Protein AF-A0A815MWA5-F1 (afdb_monomer_lite)

Radius of gyration: 24.2 Å; chains: 1; bounding box: 51×49×52 Å

Foldseek 3Di:
DVVVVLVVVCVVCCVPCVVVSVVCCVPPVPPNVCPDPVNDPPDDPDCCVVVVLVVCCVVPPPPVDDDDPVSNVVSVVVSVVVVVVVVVPDPPDDDPDDDCDPVNVVVVVVCVVVVWDWDWDDDPPDIDTDTDD

pLDDT: mean 79.91, std 10.98, range [53.88, 97.12]

Organism: NCBI:txid1234261

Sequence (133 aa):
MFTKASNLFIKKWNKKEPKFIEYFQNQWLNSHDGWYEGIKHLTPITNNGLESNNRVIKDENTFRERLLLSRFKILTLEIVEKWSKSCERGLKQFHDKQTVTLDIWTNSYQWVKLNKSIVSTKLENEIEFYIPA

Structure (mmCIF, N/CA/C/O backbone):
data_AF-A0A815MWA5-F1
#
_entry.id   AF-A0A815MWA5-F1
#
loop_
_atom_site.group_PDB
_atom_site.id
_atom_site.type_symbol
_atom_site.label_atom_id
_atom_site.label_alt_id
_atom_site.label_comp_id
_atom_site.label_asym_id
_atom_site.label_entity_id
_atom_site.label_seq_id
_atom_site.pdbx_PDB_ins_code
_atom_site.Cartn_x
_atom_site.Cartn_y
_atom_site.Cartn_z
_atom_site.occupancy
_atom_site.B_iso_or_equiv
_atom_site.auth_seq_id
_atom_site.auth_comp_id
_atom_site.auth_asym_id
_atom_site.auth_atom_id
_atom_site.pdbx_PDB_model_num
ATOM 1 N N . MET A 1 1 ? -11.337 -9.293 -13.305 1.00 69.19 1 MET A N 1
ATOM 2 C CA . MET A 1 1 ? -10.459 -9.899 -12.273 1.00 69.19 1 MET A CA 1
ATOM 3 C C . MET A 1 1 ? -10.924 -9.550 -10.857 1.00 69.19 1 MET A C 1
ATOM 5 O O . MET A 1 1 ? -11.167 -10.470 -10.085 1.00 69.19 1 MET A O 1
ATOM 9 N N . PHE A 1 2 ? -11.157 -8.266 -10.554 1.00 81.62 2 PHE A N 1
ATOM 10 C CA . PHE A 1 2 ? -11.618 -7.776 -9.244 1.00 81.62 2 PHE A CA 1
ATOM 11 C C . PHE A 1 2 ? -12.892 -8.457 -8.712 1.00 81.62 2 PHE A C 1
ATOM 13 O O . PHE A 1 2 ? -12.836 -9.112 -7.679 1.00 81.62 2 PHE A O 1
ATOM 20 N N . THR A 1 3 ? -14.004 -8.438 -9.456 1.00 85.25 3 THR A N 1
ATOM 21 C CA . THR A 1 3 ? -15.288 -9.032 -9.019 1.00 85.25 3 THR A CA 1
ATOM 22 C C . THR A 1 3 ? -15.164 -10.505 -8.616 1.00 85.25 3 THR A C 1
ATOM 24 O O . THR A 1 3 ? -15.737 -10.947 -7.622 1.00 85.25 3 THR A O 1
ATOM 27 N N . LYS A 1 4 ? -14.369 -11.280 -9.366 1.00 89.44 4 LYS A N 1
ATOM 28 C CA . LYS A 1 4 ? -14.149 -12.705 -9.090 1.00 89.44 4 LYS A CA 1
ATOM 29 C C . LYS A 1 4 ? -13.344 -12.901 -7.802 1.00 89.44 4 LYS A C 1
ATOM 31 O O . LYS A 1 4 ? -13.698 -13.759 -6.998 1.00 89.44 4 LYS A O 1
ATOM 36 N N . ALA A 1 5 ? -12.307 -12.090 -7.587 1.00 88.38 5 ALA A N 1
ATOM 37 C CA . ALA A 1 5 ? -11.519 -12.104 -6.358 1.00 88.38 5 ALA A CA 1
ATOM 38 C C . ALA A 1 5 ? -12.359 -11.691 -5.138 1.00 88.38 5 ALA A C 1
ATOM 40 O O . ALA A 1 5 ? -12.335 -12.389 -4.125 1.00 88.38 5 ALA A O 1
ATOM 41 N N . SER A 1 6 ? -13.172 -10.637 -5.258 1.00 90.56 6 SER A N 1
ATOM 42 C CA . SER A 1 6 ? -14.071 -10.171 -4.194 1.00 90.56 6 SER A CA 1
ATOM 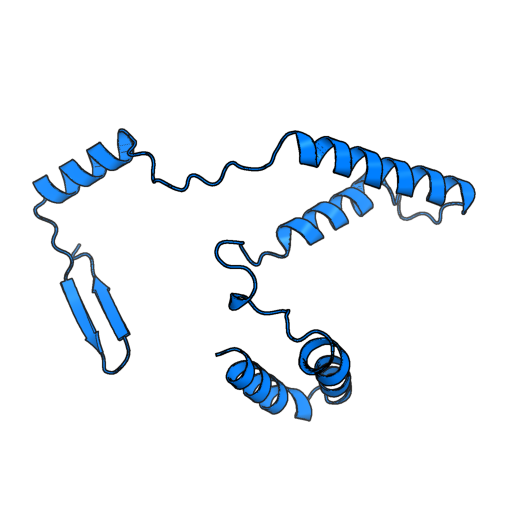43 C C . SER A 1 6 ? -15.069 -11.254 -3.779 1.00 90.56 6 SER A C 1
ATOM 45 O O . SER A 1 6 ? -15.211 -11.543 -2.591 1.00 90.56 6 SER A O 1
ATOM 47 N N . ASN A 1 7 ? -15.682 -11.948 -4.744 1.00 93.25 7 ASN A N 1
ATOM 48 C CA . ASN A 1 7 ? -16.605 -13.053 -4.465 1.00 93.25 7 ASN A CA 1
ATOM 49 C C . ASN A 1 7 ? -15.922 -14.222 -3.738 1.00 93.25 7 ASN A C 1
ATOM 51 O O . ASN A 1 7 ? -16.493 -14.806 -2.814 1.00 93.25 7 ASN A O 1
ATOM 55 N N . LEU A 1 8 ? -14.688 -14.561 -4.126 1.00 95.00 8 LEU A N 1
ATOM 56 C CA . LEU A 1 8 ? -13.906 -15.598 -3.448 1.00 95.00 8 LEU A CA 1
ATOM 57 C C . LEU A 1 8 ? -13.516 -15.179 -2.024 1.00 95.00 8 LEU A C 1
ATOM 59 O O . LEU A 1 8 ? -13.586 -16.004 -1.110 1.00 95.00 8 LEU A O 1
ATOM 63 N N . PHE A 1 9 ? -13.154 -13.910 -1.819 1.00 93.81 9 PHE A N 1
ATOM 64 C CA . PHE A 1 9 ? -12.832 -13.357 -0.505 1.00 93.81 9 PHE A CA 1
ATOM 65 C C . PHE A 1 9 ? -14.038 -13.421 0.440 1.00 93.81 9 PHE A C 1
ATOM 67 O O . PHE A 1 9 ? -13.924 -13.977 1.534 1.00 93.81 9 PHE A O 1
ATOM 74 N N . ILE A 1 10 ? -15.205 -12.955 -0.017 1.00 95.44 10 ILE A N 1
ATOM 75 C CA . ILE A 1 10 ? -16.473 -13.048 0.720 1.00 95.44 10 ILE A CA 1
ATOM 76 C C . ILE A 1 10 ? -16.746 -14.507 1.088 1.00 95.44 10 ILE A C 1
ATOM 78 O O . ILE A 1 10 ? -16.911 -14.830 2.262 1.00 95.44 10 ILE A O 1
ATOM 82 N N . LYS A 1 11 ? -16.710 -15.423 0.112 1.00 96.31 11 LYS A N 1
ATOM 83 C CA . LYS A 1 11 ? -16.979 -16.849 0.352 1.00 96.31 11 LYS A CA 1
ATOM 84 C C . LYS A 1 11 ? -16.045 -17.456 1.404 1.00 96.31 11 LYS A C 1
ATOM 86 O O . LYS A 1 11 ? -16.491 -18.261 2.221 1.00 96.31 11 LYS A O 1
ATOM 91 N N . LYS A 1 12 ? -14.760 -17.089 1.384 1.00 96.50 12 LYS A N 1
ATOM 92 C CA . LYS A 1 12 ? -13.746 -17.602 2.316 1.00 96.50 12 LYS A CA 1
ATOM 93 C C . LYS A 1 12 ? -13.973 -17.109 3.746 1.00 96.50 12 LYS A C 1
ATOM 95 O O . LYS A 1 12 ? -13.856 -17.898 4.682 1.00 96.50 12 LYS A O 1
ATOM 100 N N . TRP A 1 13 ? -14.272 -15.824 3.914 1.00 96.75 13 TRP A N 1
ATOM 101 C CA . TRP A 1 13 ? -14.247 -15.166 5.222 1.00 96.75 13 TRP A CA 1
ATOM 102 C C . TRP A 1 13 ? -15.616 -15.000 5.873 1.00 96.75 13 TRP A C 1
ATOM 104 O O . TRP A 1 13 ? -15.672 -14.878 7.092 1.00 96.75 13 TRP A O 1
ATOM 114 N N . ASN A 1 14 ? -16.716 -15.105 5.121 1.00 96.19 14 ASN A N 1
ATOM 115 C CA . ASN A 1 14 ? -18.066 -14.900 5.657 1.00 96.19 14 ASN A CA 1
ATOM 116 C C . ASN A 1 14 ? -18.413 -15.851 6.813 1.00 96.19 14 ASN A C 1
ATOM 118 O O . ASN A 1 14 ? -19.123 -15.480 7.737 1.00 96.19 14 ASN A O 1
ATOM 122 N N . LYS A 1 15 ? -17.876 -17.079 6.801 1.00 94.75 15 LYS A N 1
ATOM 123 C CA . LYS A 1 15 ? -18.088 -18.040 7.897 1.00 94.75 15 LYS A CA 1
ATOM 124 C C . LYS A 1 15 ? -17.347 -17.674 9.185 1.00 94.75 15 LYS A C 1
ATOM 126 O O . LYS A 1 15 ? -17.777 -18.091 10.251 1.00 94.75 15 LYS A O 1
ATOM 131 N N . LYS A 1 16 ? -16.214 -16.974 9.079 1.00 96.44 16 LYS A N 1
ATOM 132 C CA . LYS A 1 16 ? -15.365 -16.621 10.226 1.00 96.44 16 LYS A CA 1
ATOM 133 C C . LYS A 1 16 ? -15.701 -15.237 10.770 1.00 96.44 16 LYS A C 1
ATOM 135 O O . LYS A 1 16 ? -15.808 -15.079 11.973 1.00 96.44 16 LYS A O 1
ATOM 140 N N . GLU A 1 17 ? -15.901 -14.271 9.879 1.00 96.25 17 GLU A N 1
ATOM 141 C CA . GLU A 1 17 ? -16.065 -12.854 10.216 1.00 96.25 17 GLU A CA 1
ATOM 142 C C . GLU A 1 17 ? -17.264 -12.237 9.466 1.00 96.25 17 GLU A C 1
ATOM 144 O O . GLU A 1 17 ? -17.089 -11.343 8.633 1.00 96.25 17 GLU A O 1
ATOM 149 N N . PRO A 1 18 ? -18.503 -12.705 9.716 1.00 95.75 18 PRO A N 1
ATOM 150 C CA . PRO A 1 18 ? -19.679 -12.298 8.939 1.00 95.75 18 PRO A CA 1
ATOM 151 C C . PRO A 1 18 ? -19.967 -10.794 9.033 1.00 95.75 18 PRO A C 1
ATOM 153 O O . PRO A 1 18 ? -20.264 -10.158 8.027 1.00 95.75 18 PRO A O 1
ATOM 156 N N . LYS A 1 19 ? -19.803 -10.198 10.222 1.00 96.88 19 LYS A N 1
ATOM 157 C CA . LYS A 1 19 ? -20.036 -8.759 10.437 1.00 96.88 19 LYS A CA 1
ATOM 158 C C . LYS A 1 19 ? -19.062 -7.888 9.646 1.00 96.88 19 LYS A C 1
ATOM 160 O O . LYS A 1 19 ? -19.447 -6.860 9.097 1.00 96.88 19 LYS A O 1
ATOM 165 N N . PHE A 1 20 ? -17.793 -8.298 9.586 1.00 96.00 20 PHE A N 1
ATOM 166 C CA . PHE A 1 20 ? -16.802 -7.589 8.785 1.00 96.00 20 PHE A CA 1
ATOM 167 C C . PHE A 1 20 ? -17.119 -7.711 7.298 1.00 96.00 20 PHE A C 1
ATOM 169 O O . PHE A 1 20 ? -17.029 -6.721 6.584 1.00 96.00 20 PHE A O 1
ATOM 176 N N . ILE A 1 21 ? -17.510 -8.901 6.835 1.00 97.12 21 ILE A N 1
ATOM 177 C CA . ILE A 1 21 ? -17.877 -9.109 5.434 1.00 97.12 21 ILE A CA 1
ATOM 178 C C . ILE A 1 21 ? -19.076 -8.256 5.031 1.00 97.12 21 ILE A C 1
ATOM 180 O O . ILE A 1 21 ? -19.007 -7.602 3.995 1.00 97.12 21 ILE A O 1
ATOM 184 N N . GLU A 1 22 ? -20.113 -8.184 5.860 1.00 96.38 22 GLU A N 1
ATOM 185 C CA . GLU A 1 22 ? -21.265 -7.312 5.618 1.00 96.38 22 GLU A CA 1
ATOM 186 C C . GLU A 1 22 ? -20.847 -5.838 5.501 1.00 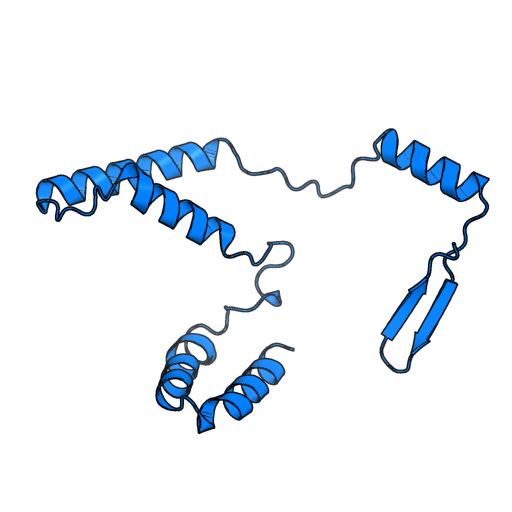96.38 22 GLU A C 1
ATOM 188 O O . GLU A 1 22 ? -21.172 -5.162 4.521 1.00 96.38 22 GLU A O 1
ATOM 193 N N . TYR A 1 23 ? -20.055 -5.346 6.460 1.00 95.12 23 TYR A N 1
ATOM 194 C CA . TYR A 1 23 ? -19.498 -3.995 6.407 1.00 95.12 23 TYR A CA 1
ATOM 195 C C . TYR A 1 23 ? -18.660 -3.771 5.140 1.00 95.12 23 TYR A C 1
ATOM 197 O O . TYR A 1 23 ? -18.833 -2.767 4.446 1.00 95.12 23 TYR A O 1
ATOM 205 N N . PHE A 1 24 ? -17.773 -4.714 4.819 1.00 92.31 24 PHE A N 1
ATOM 206 C CA . PHE A 1 24 ? -16.868 -4.632 3.682 1.00 92.31 24 PHE A CA 1
ATOM 207 C C . PHE A 1 24 ? -17.630 -4.567 2.358 1.00 92.31 24 PHE A C 1
ATOM 209 O O . PHE A 1 24 ? -17.327 -3.726 1.515 1.00 92.31 24 PHE A O 1
ATOM 216 N N . GLN A 1 25 ? -18.657 -5.401 2.195 1.00 92.69 25 GLN A N 1
ATOM 217 C CA . GLN A 1 25 ? -19.514 -5.385 1.015 1.00 92.69 25 GLN A CA 1
ATOM 218 C C . GLN A 1 25 ? -20.223 -4.037 0.863 1.00 92.69 25 GLN A C 1
ATOM 220 O O . GLN A 1 25 ? -20.125 -3.407 -0.190 1.00 92.69 25 GLN A O 1
ATOM 225 N N . ASN A 1 26 ? -20.882 -3.567 1.923 1.00 93.06 26 ASN A N 1
ATOM 226 C CA . ASN A 1 26 ? -21.669 -2.337 1.881 1.00 93.06 26 ASN A CA 1
ATOM 227 C C . ASN A 1 26 ? -20.805 -1.099 1.622 1.00 93.06 26 ASN A C 1
ATOM 229 O O . ASN A 1 26 ? -21.161 -0.259 0.795 1.00 93.06 26 ASN A O 1
ATOM 233 N N . GLN A 1 27 ? -19.663 -0.987 2.300 1.00 89.69 27 GLN A N 1
ATOM 234 C CA . GLN A 1 27 ? -18.812 0.194 2.189 1.00 89.69 27 GLN A CA 1
ATOM 235 C C . GLN A 1 27 ? -17.896 0.157 0.970 1.00 89.69 27 GLN A C 1
ATOM 237 O O . GLN A 1 27 ? -17.806 1.152 0.260 1.00 89.69 27 GLN A O 1
ATOM 242 N N . TRP A 1 28 ? -17.229 -0.965 0.701 1.00 86.69 28 TRP A N 1
ATOM 243 C CA . TRP A 1 28 ? -16.095 -0.991 -0.230 1.00 86.69 28 TRP A CA 1
ATOM 244 C C . TRP A 1 28 ? -16.400 -1.651 -1.568 1.00 86.69 28 TRP A C 1
ATOM 246 O O . TRP A 1 28 ? -15.754 -1.322 -2.552 1.00 86.69 28 TRP A O 1
ATOM 256 N N . LEU A 1 29 ? -17.374 -2.561 -1.637 1.00 88.62 29 LEU A N 1
ATOM 257 C CA . LEU A 1 29 ? -17.729 -3.203 -2.907 1.00 88.62 29 LEU A CA 1
ATOM 258 C C . LEU A 1 29 ? -18.929 -2.544 -3.584 1.00 88.62 29 LEU A C 1
ATOM 260 O O . LEU A 1 29 ? -18.925 -2.407 -4.800 1.00 88.62 29 LEU A O 1
ATOM 264 N N . ASN A 1 30 ? -19.935 -2.135 -2.808 1.00 86.69 30 ASN A N 1
ATOM 265 C CA . ASN A 1 30 ? -21.169 -1.565 -3.352 1.00 86.69 30 ASN A CA 1
ATOM 266 C C . ASN A 1 30 ? -21.107 -0.037 -3.488 1.00 86.69 30 ASN A C 1
ATOM 268 O O . ASN A 1 30 ? -21.670 0.509 -4.429 1.00 86.69 30 ASN A O 1
ATOM 272 N N . SER A 1 31 ? -20.449 0.648 -2.544 1.00 83.50 31 SER A N 1
ATOM 273 C CA . SER A 1 31 ? -20.441 2.121 -2.485 1.00 83.50 31 SER A CA 1
ATOM 274 C C . SER A 1 31 ? -19.149 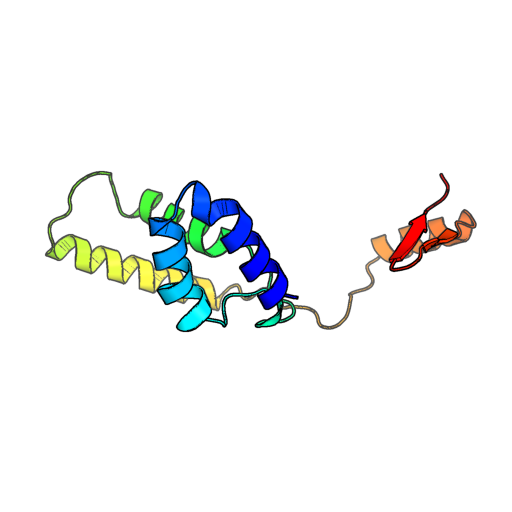2.757 -3.013 1.00 83.50 31 SER A C 1
ATOM 276 O O . SER A 1 31 ? -19.172 3.902 -3.451 1.00 83.50 31 SER A O 1
ATOM 278 N N . HIS A 1 32 ? -18.026 2.030 -2.977 1.00 76.44 32 HIS A N 1
ATOM 279 C CA . HIS A 1 32 ? -16.701 2.530 -3.374 1.00 76.44 32 HIS A CA 1
ATOM 280 C C . HIS A 1 32 ? -15.933 1.485 -4.201 1.00 76.44 32 HIS A C 1
ATOM 282 O O . HIS A 1 32 ? -14.795 1.131 -3.889 1.00 76.44 32 HIS A O 1
ATOM 288 N N . ASP A 1 33 ? -16.560 0.995 -5.271 1.00 71.19 33 ASP A N 1
ATOM 289 C CA . ASP A 1 33 ? -16.043 -0.077 -6.134 1.00 71.19 33 ASP A CA 1
ATOM 290 C C . ASP A 1 33 ? -14.737 0.266 -6.872 1.00 71.19 33 ASP A C 1
ATOM 292 O O . ASP A 1 33 ? -14.099 -0.612 -7.450 1.00 71.19 33 ASP A O 1
ATOM 296 N N . GLY A 1 34 ? -14.296 1.523 -6.807 1.00 73.75 34 GLY A N 1
ATOM 297 C CA . GLY A 1 34 ? -13.038 1.977 -7.377 1.00 73.75 34 GLY A CA 1
ATOM 298 C C . GLY A 1 34 ? -11.782 1.541 -6.622 1.00 73.75 34 GLY A C 1
ATOM 299 O O . GLY A 1 34 ? -10.674 1.865 -7.035 1.00 73.75 34 GLY A O 1
ATOM 300 N N . TRP A 1 35 ? -11.902 0.803 -5.521 1.00 71.75 35 TRP A N 1
ATOM 301 C CA . TRP A 1 35 ? -10.750 0.394 -4.719 1.00 71.75 35 TRP A CA 1
ATOM 302 C C . TRP A 1 35 ? -10.075 -0.891 -5.243 1.00 71.75 35 TRP A C 1
ATOM 304 O O . TRP A 1 35 ? -10.020 -1.914 -4.560 1.00 71.75 35 TRP A O 1
ATOM 314 N N . TYR A 1 36 ? -9.556 -0.854 -6.476 1.00 76.06 36 TYR A N 1
ATOM 315 C CA . TYR A 1 36 ? -8.799 -1.957 -7.085 1.00 76.06 36 TYR A CA 1
ATOM 316 C C . TYR A 1 36 ? -7.650 -1.465 -7.971 1.00 76.06 36 TYR A C 1
ATOM 318 O O . TYR A 1 36 ? -7.703 -0.383 -8.544 1.00 76.06 36 TYR A O 1
ATOM 326 N N . GLU A 1 37 ? -6.615 -2.293 -8.126 1.00 68.25 37 GLU A N 1
ATOM 327 C CA . GLU A 1 37 ? -5.368 -1.974 -8.851 1.00 68.25 37 GLU A CA 1
ATOM 328 C C . GLU A 1 37 ? -5.561 -1.431 -10.262 1.00 68.25 37 GLU A C 1
ATOM 330 O O . GLU A 1 37 ? -4.862 -0.517 -10.692 1.00 68.25 37 GLU A O 1
ATOM 335 N N . GLY A 1 38 ? -6.555 -1.960 -10.967 1.00 71.75 38 GLY A N 1
ATOM 336 C CA . GLY A 1 38 ? -6.848 -1.566 -12.336 1.00 71.75 38 GLY A CA 1
ATOM 337 C C . GLY A 1 38 ? -7.424 -0.157 -12.491 1.00 71.75 38 GLY A C 1
ATOM 338 O O . GLY A 1 38 ? -7.451 0.321 -13.620 1.00 71.75 38 GLY A O 1
ATOM 339 N N . ILE A 1 39 ? -7.870 0.520 -11.420 1.00 74.44 39 ILE A N 1
ATOM 340 C CA . ILE A 1 39 ? -8.503 1.842 -11.565 1.00 74.44 39 ILE A CA 1
ATOM 341 C C . ILE A 1 39 ? -7.505 2.942 -11.928 1.00 74.44 39 ILE A C 1
ATOM 343 O O . ILE A 1 39 ? -7.835 3.869 -12.665 1.00 74.44 39 ILE A O 1
ATOM 347 N N . LYS A 1 40 ? -6.279 2.859 -11.400 1.00 72.88 40 LYS A N 1
ATOM 348 C CA . LYS A 1 40 ? -5.238 3.859 -11.618 1.00 72.88 40 LYS A CA 1
ATOM 349 C C . LYS A 1 40 ? -3.983 3.164 -12.105 1.00 72.88 40 LYS A C 1
ATOM 351 O O . LYS A 1 40 ? -3.121 2.757 -11.328 1.00 72.88 40 LYS A O 1
ATOM 356 N N . HIS A 1 41 ? -3.906 3.046 -13.423 1.00 68.06 41 HIS A N 1
ATOM 357 C CA . HIS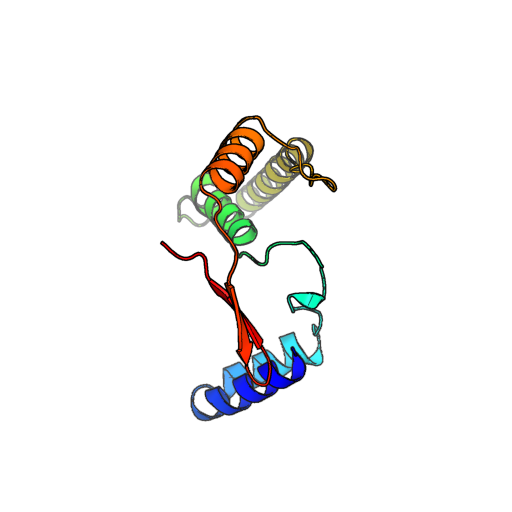 A 1 41 ? -2.781 2.419 -14.089 1.00 68.06 41 HIS A CA 1
ATOM 358 C C . HIS A 1 41 ? -1.460 3.121 -13.722 1.00 68.06 41 HIS A C 1
ATOM 360 O O . HIS A 1 41 ? -1.423 4.341 -13.544 1.00 68.06 41 HIS A O 1
ATOM 366 N N . LEU A 1 42 ? -0.383 2.340 -13.589 1.00 69.12 42 LEU A N 1
ATOM 367 C CA . LEU A 1 42 ? 0.986 2.807 -13.307 1.00 69.12 42 LEU A CA 1
ATOM 368 C C . LEU A 1 42 ? 1.196 3.505 -11.950 1.00 69.12 42 LEU A C 1
ATOM 370 O O . LEU A 1 42 ? 2.256 4.080 -11.714 1.00 69.12 42 LEU A O 1
ATOM 374 N N . THR A 1 43 ? 0.228 3.443 -11.032 1.00 67.50 43 THR A N 1
ATOM 375 C CA . THR A 1 43 ? 0.429 3.906 -9.652 1.00 67.50 43 THR A CA 1
ATOM 376 C C . THR A 1 43 ? 0.658 2.709 -8.732 1.00 67.50 43 THR A C 1
ATOM 378 O O . THR A 1 43 ? -0.161 1.792 -8.731 1.00 67.50 43 THR A O 1
ATOM 381 N N . PRO A 1 44 ? 1.732 2.693 -7.924 1.00 67.75 44 PRO A N 1
ATOM 382 C CA . PRO A 1 44 ? 1.966 1.591 -7.001 1.00 67.75 44 PRO A CA 1
ATOM 383 C C . PRO A 1 44 ? 0.886 1.562 -5.911 1.00 67.75 44 PRO A C 1
ATOM 385 O O . PRO A 1 44 ? 0.690 2.554 -5.203 1.00 67.75 44 PRO A O 1
ATOM 388 N N . ILE A 1 45 ? 0.224 0.414 -5.723 1.00 68.12 45 ILE A N 1
ATOM 389 C CA . ILE A 1 45 ? -0.607 0.180 -4.536 1.00 68.12 45 ILE A CA 1
ATOM 390 C C . ILE A 1 45 ? 0.324 -0.142 -3.379 1.00 68.12 45 ILE A C 1
ATOM 392 O O . ILE A 1 45 ? 0.695 -1.289 -3.141 1.00 68.12 45 ILE A O 1
ATOM 396 N N . THR A 1 46 ? 0.711 0.886 -2.640 1.00 72.50 46 THR A N 1
ATOM 397 C CA . THR A 1 46 ? 1.429 0.694 -1.384 1.00 72.50 46 THR A CA 1
ATOM 398 C C . THR A 1 46 ? 0.764 1.512 -0.301 1.00 72.50 46 THR A C 1
ATOM 400 O O . THR A 1 46 ? 0.345 2.648 -0.527 1.00 72.50 46 THR A O 1
ATOM 403 N N . ASN A 1 47 ? 0.707 0.948 0.902 1.00 78.69 47 ASN A N 1
ATOM 404 C CA . ASN A 1 47 ? 0.277 1.698 2.075 1.00 78.69 47 ASN A CA 1
ATOM 405 C C . ASN A 1 47 ? 1.341 2.718 2.516 1.00 78.69 47 ASN A C 1
ATOM 407 O O . ASN A 1 47 ? 1.083 3.530 3.393 1.00 78.69 47 ASN A O 1
ATOM 411 N N . ASN A 1 48 ? 2.520 2.721 1.882 1.00 76.62 48 ASN A N 1
ATOM 412 C CA . ASN A 1 48 ? 3.677 3.528 2.264 1.00 76.62 48 ASN A CA 1
ATOM 413 C C . ASN A 1 48 ? 3.346 5.019 2.394 1.00 76.62 48 ASN A C 1
ATOM 415 O O . ASN A 1 48 ? 3.827 5.663 3.318 1.00 76.62 48 ASN A O 1
ATOM 419 N N . GLY A 1 49 ? 2.512 5.572 1.506 1.00 73.00 49 GLY A N 1
ATOM 420 C CA . GLY A 1 49 ? 2.101 6.977 1.597 1.00 73.00 49 GLY A CA 1
ATOM 421 C C . GLY A 1 49 ? 1.270 7.265 2.851 1.00 73.00 49 GLY A C 1
ATOM 422 O O . GLY A 1 49 ? 1.551 8.211 3.587 1.00 73.00 49 GLY A O 1
ATOM 423 N N . LEU A 1 50 ? 0.282 6.413 3.132 1.00 76.81 50 LEU A N 1
ATOM 424 C CA . LEU A 1 50 ? -0.572 6.530 4.316 1.00 76.81 50 LEU A CA 1
ATOM 425 C C . LEU A 1 50 ? 0.205 6.233 5.605 1.00 76.81 50 LEU A C 1
ATOM 427 O O . LEU A 1 50 ? 0.081 6.968 6.580 1.00 76.81 50 LEU A O 1
ATOM 431 N N . GLU A 1 51 ? 1.042 5.198 5.616 1.00 81.44 51 GLU A N 1
ATOM 432 C CA . GLU A 1 51 ? 1.882 4.825 6.757 1.00 81.44 51 GLU A CA 1
ATOM 433 C C . GLU A 1 51 ? 2.931 5.887 7.069 1.00 81.44 51 GLU A C 1
ATOM 435 O O . GLU A 1 51 ? 3.106 6.235 8.236 1.00 81.44 51 GLU A O 1
ATOM 440 N N . SER A 1 52 ? 3.580 6.451 6.046 1.00 79.69 52 SER A N 1
ATOM 441 C CA . SER A 1 52 ? 4.537 7.546 6.211 1.00 79.69 52 SER A CA 1
ATOM 442 C C . SER A 1 52 ? 3.863 8.777 6.813 1.00 79.69 52 SER A C 1
ATOM 444 O O . SER A 1 52 ? 4.381 9.351 7.768 1.00 79.69 52 SER A O 1
ATOM 446 N N . ASN A 1 53 ? 2.681 9.158 6.320 1.00 73.62 53 ASN A N 1
ATOM 447 C CA . ASN A 1 53 ? 1.928 10.279 6.886 1.00 73.62 53 ASN A CA 1
ATOM 448 C C . ASN A 1 53 ? 1.485 9.998 8.329 1.00 73.62 53 ASN A C 1
ATOM 450 O O . ASN A 1 53 ? 1.672 10.836 9.210 1.00 73.62 53 ASN A O 1
ATOM 454 N N . ASN A 1 54 ? 0.960 8.801 8.600 1.00 82.12 54 ASN A N 1
ATOM 455 C CA . ASN A 1 54 ? 0.583 8.385 9.951 1.00 82.12 54 ASN A CA 1
ATOM 456 C C . ASN A 1 54 ? 1.775 8.419 10.908 1.00 82.12 54 ASN A C 1
ATOM 458 O O . ASN A 1 54 ? 1.616 8.774 12.075 1.00 82.12 54 ASN A O 1
ATOM 462 N N . ARG A 1 55 ? 2.963 8.048 10.429 1.00 82.19 55 ARG A N 1
ATOM 463 C CA . ARG A 1 55 ? 4.197 8.124 11.201 1.00 82.19 55 ARG A CA 1
ATOM 464 C C . ARG A 1 55 ? 4.565 9.568 11.526 1.00 82.19 55 ARG A C 1
ATOM 466 O O . ARG A 1 55 ? 4.786 9.848 12.690 1.00 82.19 55 ARG A O 1
ATOM 473 N N . VAL A 1 56 ? 4.546 10.484 10.558 1.00 77.69 56 VAL A N 1
ATOM 474 C CA . VAL A 1 56 ? 4.813 11.916 10.805 1.00 77.69 56 VAL A CA 1
ATOM 475 C C . VAL A 1 56 ? 3.836 12.498 11.830 1.00 77.69 56 VAL A C 1
ATOM 477 O O . VAL A 1 56 ? 4.242 13.205 12.746 1.00 77.69 56 VAL A O 1
ATOM 480 N N . ILE A 1 57 ? 2.546 12.157 11.743 1.00 75.81 57 ILE A N 1
ATOM 481 C CA . ILE A 1 57 ? 1.553 12.592 12.738 1.00 75.81 57 ILE A CA 1
ATOM 482 C C . ILE A 1 57 ? 1.913 12.063 14.133 1.00 75.81 57 ILE A C 1
ATOM 484 O O . ILE A 1 57 ? 1.871 12.816 15.105 1.00 75.81 57 ILE A O 1
ATOM 488 N N . LYS A 1 58 ? 2.291 10.784 14.234 1.00 77.31 58 LYS A N 1
ATOM 489 C CA . LYS A 1 58 ? 2.658 10.152 15.507 1.00 77.31 58 LYS A CA 1
ATOM 490 C C . LYS A 1 58 ? 3.955 10.712 16.093 1.00 77.31 58 LYS A C 1
ATOM 492 O O . LYS A 1 58 ? 3.986 10.987 17.289 1.00 77.31 58 LYS A O 1
ATOM 497 N N . ASP A 1 59 ? 4.978 10.875 15.260 1.00 75.69 59 ASP A N 1
ATOM 498 C CA . ASP A 1 59 ? 6.331 11.277 15.648 1.00 75.69 59 ASP A CA 1
ATOM 499 C C . ASP A 1 59 ? 6.403 12.784 15.961 1.00 75.69 59 ASP A C 1
ATOM 501 O O . ASP A 1 59 ? 7.089 13.178 16.900 1.00 75.69 59 ASP A O 1
ATOM 505 N N . GLU A 1 60 ? 5.676 13.631 15.222 1.00 72.06 60 GLU A N 1
ATOM 506 C CA . GLU A 1 60 ? 5.750 15.093 15.373 1.00 72.06 60 GLU A CA 1
ATOM 507 C C . GLU A 1 60 ? 4.587 15.718 16.167 1.00 72.06 60 GLU A C 1
ATOM 509 O O . GLU A 1 60 ? 4.747 16.823 16.678 1.00 72.06 60 GLU A O 1
ATOM 514 N N . ASN A 1 61 ? 3.407 15.081 16.262 1.00 62.16 61 ASN A N 1
ATOM 515 C CA . ASN A 1 61 ? 2.173 15.799 16.653 1.00 62.16 61 ASN A CA 1
ATOM 516 C C . ASN A 1 61 ? 1.315 15.126 17.723 1.00 62.16 61 ASN A C 1
ATOM 518 O O . ASN A 1 61 ? 0.326 15.704 18.180 1.00 62.16 61 ASN A O 1
ATOM 522 N N . THR A 1 62 ? 1.694 13.936 18.175 1.00 59.53 62 THR A N 1
ATOM 523 C CA . THR A 1 62 ? 1.096 13.320 19.355 1.00 59.53 62 THR A CA 1
ATOM 524 C C . THR A 1 62 ? 2.210 12.917 20.300 1.00 59.53 62 THR A C 1
ATOM 526 O O . THR A 1 62 ? 2.732 11.809 20.204 1.00 59.53 62 THR A O 1
ATOM 529 N N . PHE A 1 63 ? 2.531 13.763 21.279 1.00 58.53 63 PHE A N 1
ATOM 530 C CA . PHE A 1 63 ? 3.358 13.398 22.440 1.00 58.53 63 PHE A CA 1
ATOM 531 C C . PHE A 1 63 ? 2.697 12.308 23.321 1.00 58.53 63 PHE A C 1
ATOM 533 O O . PHE A 1 63 ? 2.871 12.291 24.529 1.00 58.53 63 PHE A O 1
ATOM 540 N N . ARG A 1 64 ? 1.855 11.426 22.757 1.00 61.28 64 ARG A N 1
ATOM 541 C CA . ARG A 1 64 ? 0.918 10.506 23.434 1.00 61.28 64 ARG A CA 1
ATOM 542 C C . ARG A 1 64 ? -0.025 11.171 24.454 1.00 61.28 64 ARG A C 1
ATOM 544 O O . ARG A 1 64 ? -0.829 10.480 25.072 1.00 61.28 64 ARG A O 1
ATOM 551 N N . GLU A 1 65 ? 0.020 12.491 24.582 1.00 69.62 65 GLU A N 1
ATOM 552 C CA . GLU A 1 65 ? -0.795 13.289 25.489 1.00 69.62 65 GLU A CA 1
ATOM 553 C C . GLU A 1 65 ? -2.030 13.862 24.785 1.00 69.62 65 GLU A C 1
ATOM 555 O O . GLU A 1 65 ? -2.025 14.155 23.586 1.00 69.62 65 GLU A O 1
ATOM 560 N N . ARG A 1 66 ? -3.119 14.028 25.544 1.00 76.56 66 ARG A N 1
ATOM 561 C CA . ARG A 1 66 ? -4.341 14.665 25.044 1.00 76.56 66 ARG A CA 1
ATOM 562 C C . ARG A 1 66 ? -4.134 16.174 24.981 1.00 76.56 66 ARG A C 1
ATOM 564 O O . ARG A 1 66 ? -4.006 16.831 26.008 1.00 76.56 66 ARG A O 1
ATOM 571 N N . LEU A 1 67 ? -4.146 16.721 23.772 1.00 79.38 67 LEU A N 1
ATOM 572 C CA . LEU A 1 67 ? -4.032 18.157 23.544 1.00 79.38 67 LEU A CA 1
ATOM 573 C C . LEU A 1 67 ? -5.366 18.868 23.804 1.00 79.38 67 LEU A C 1
ATOM 575 O O . LEU A 1 67 ? -6.436 18.354 23.475 1.00 79.38 67 LEU A O 1
ATOM 579 N N . LEU A 1 68 ? -5.296 20.093 24.332 1.00 88.75 68 LEU A N 1
ATOM 580 C CA . LEU A 1 68 ? -6.433 21.015 24.338 1.00 88.75 68 LEU A CA 1
ATOM 581 C C . LEU A 1 68 ? -6.873 21.308 22.897 1.00 88.75 68 LEU A C 1
ATOM 583 O O . LEU A 1 68 ? -6.037 21.434 22.001 1.00 88.75 68 LEU A O 1
ATOM 587 N N . LEU A 1 69 ? -8.181 21.469 22.678 1.00 85.31 69 LEU A N 1
ATOM 588 C CA . LEU A 1 69 ? -8.767 21.629 21.341 1.00 85.31 69 LEU A CA 1
ATOM 589 C C . LEU A 1 69 ? -8.132 22.774 20.531 1.00 85.31 69 LEU A C 1
ATOM 591 O O . LEU A 1 69 ? -7.871 22.623 19.338 1.00 85.31 69 LEU A O 1
ATOM 595 N N . SER A 1 70 ? -7.844 23.903 21.183 1.00 89.44 70 SER A N 1
ATOM 596 C CA . SER A 1 70 ? -7.182 25.055 20.561 1.00 89.44 70 SER A CA 1
ATOM 597 C C . SER A 1 70 ? -5.795 24.700 20.022 1.00 89.44 70 SER A C 1
ATOM 599 O O . SER A 1 70 ? -5.454 25.063 18.898 1.00 89.44 70 SER A O 1
ATOM 601 N N . ARG A 1 71 ? -5.017 23.934 20.793 1.00 83.88 71 ARG A N 1
ATOM 602 C CA . ARG A 1 71 ? -3.674 23.491 20.412 1.00 83.88 71 ARG A CA 1
ATOM 603 C C . ARG A 1 71 ? -3.716 22.415 19.333 1.00 83.88 71 ARG A C 1
ATOM 605 O O . ARG A 1 71 ? -2.921 22.472 18.402 1.00 83.88 71 ARG A O 1
ATOM 612 N N . PHE A 1 72 ? -4.665 21.485 19.430 1.00 82.62 72 PHE A N 1
ATOM 613 C CA . PHE A 1 72 ? -4.888 20.460 18.413 1.00 82.62 72 PHE A CA 1
ATOM 614 C C . PHE A 1 72 ? -5.168 21.084 17.042 1.00 82.62 72 PHE A C 1
ATOM 616 O O . PHE A 1 72 ? -4.526 20.713 16.065 1.00 82.62 72 PHE A O 1
ATOM 623 N N . LYS A 1 73 ? -6.056 22.086 16.975 1.00 84.62 73 LYS A N 1
ATOM 624 C CA . LYS A 1 73 ? -6.398 22.761 15.716 1.00 84.62 73 LYS A CA 1
ATOM 625 C C . LYS A 1 73 ? -5.175 23.400 15.050 1.00 84.62 73 LYS A C 1
ATOM 627 O O . LYS A 1 73 ? -4.978 23.217 13.852 1.00 84.62 73 LYS A O 1
ATOM 632 N N . ILE A 1 74 ? -4.354 24.113 15.822 1.00 87.81 74 ILE A N 1
ATOM 633 C CA . ILE A 1 74 ? -3.121 24.737 15.318 1.00 87.81 74 ILE A CA 1
ATOM 634 C C . ILE A 1 74 ? -2.188 23.667 14.740 1.00 87.81 74 ILE A C 1
ATOM 636 O O . ILE A 1 74 ? -1.799 23.761 13.581 1.00 87.81 74 ILE A O 1
ATOM 640 N N . LEU A 1 75 ? -1.930 22.599 15.500 1.00 82.56 75 LEU A N 1
ATOM 641 C CA . LEU A 1 75 ? -1.048 21.516 15.062 1.00 82.56 75 LEU A CA 1
ATOM 642 C C . LEU A 1 75 ? -1.567 20.817 13.801 1.00 82.56 75 LEU A C 1
ATOM 644 O O . LEU A 1 75 ? -0.803 20.580 12.873 1.00 82.56 75 LEU A O 1
ATOM 648 N N . THR A 1 76 ? -2.871 20.538 13.704 1.00 81.81 76 THR A N 1
ATOM 649 C CA . THR A 1 76 ? -3.430 19.924 12.488 1.00 81.81 76 THR A CA 1
ATOM 650 C C . THR A 1 76 ? -3.244 20.789 11.243 1.00 81.81 76 THR A C 1
ATOM 652 O O . THR A 1 76 ? -2.985 20.248 10.170 1.00 81.81 76 THR A O 1
ATOM 655 N N . LEU A 1 77 ? -3.325 22.118 11.372 1.00 86.50 77 LEU A N 1
ATOM 656 C CA . LEU A 1 77 ? -3.091 23.034 10.254 1.00 86.50 77 LEU A CA 1
ATOM 657 C C . LEU A 1 77 ? -1.612 23.057 9.853 1.00 86.50 77 LEU A C 1
ATOM 659 O O . LEU A 1 77 ? -1.314 22.987 8.664 1.00 86.50 77 LEU A O 1
ATOM 663 N N . GLU A 1 78 ? -0.697 23.067 10.824 1.00 85.62 78 GLU A N 1
ATOM 664 C CA . GLU A 1 78 ? 0.749 23.012 10.573 1.00 85.62 78 GLU A CA 1
ATOM 665 C C . GLU A 1 78 ? 1.163 21.713 9.859 1.00 85.62 78 GLU A C 1
ATOM 667 O O . GLU A 1 78 ? 1.999 21.742 8.955 1.00 85.62 78 GLU A O 1
ATOM 672 N N . ILE A 1 79 ? 0.557 20.573 10.214 1.00 80.19 79 ILE A N 1
ATOM 673 C CA . ILE A 1 79 ? 0.786 19.283 9.539 1.00 80.19 79 ILE A CA 1
ATOM 674 C C . ILE A 1 79 ? 0.396 19.367 8.066 1.00 80.19 79 ILE A C 1
ATOM 676 O O . ILE A 1 79 ? 1.177 18.987 7.190 1.00 80.19 79 ILE A O 1
ATOM 680 N N . VAL A 1 80 ? -0.815 19.862 7.795 1.00 81.00 80 VAL A N 1
ATOM 681 C CA . VAL A 1 80 ? -1.335 19.985 6.430 1.00 81.00 80 VAL A CA 1
ATOM 682 C C . VAL A 1 80 ? -0.482 20.963 5.625 1.00 81.00 80 VAL A C 1
ATOM 684 O O . VAL A 1 80 ? -0.126 20.670 4.486 1.00 81.00 80 VAL A O 1
ATOM 687 N N . GLU A 1 81 ? -0.086 22.087 6.222 1.00 84.81 81 GLU A N 1
ATOM 688 C CA . GLU A 1 81 ? 0.774 23.081 5.585 1.00 84.81 81 GLU A CA 1
ATOM 689 C C . GLU A 1 81 ? 2.155 22.507 5.228 1.00 84.81 81 GLU A C 1
ATOM 691 O O . GLU A 1 81 ? 2.609 22.654 4.090 1.00 84.81 81 GLU A O 1
ATOM 696 N N . LYS A 1 82 ? 2.816 21.811 6.164 1.00 79.12 82 LYS A N 1
ATOM 697 C CA . LYS A 1 82 ? 4.108 21.147 5.919 1.00 79.12 82 LYS A CA 1
ATOM 698 C C . LYS A 1 82 ? 4.008 20.119 4.793 1.00 79.12 82 LYS A C 1
ATOM 700 O O . LYS A 1 82 ? 4.870 20.096 3.915 1.00 79.12 82 LYS A O 1
ATOM 705 N N . TRP A 1 83 ? 2.966 19.288 4.809 1.00 74.50 83 TRP A N 1
ATOM 706 C CA . TRP A 1 83 ? 2.743 18.270 3.782 1.00 74.50 83 TRP A CA 1
ATOM 707 C C . TRP A 1 83 ? 2.460 18.888 2.408 1.00 74.50 83 TRP A C 1
ATOM 709 O O . TRP A 1 83 ? 3.018 18.455 1.401 1.00 74.50 83 TRP A O 1
ATOM 719 N N . SER A 1 84 ? 1.652 19.950 2.357 1.00 75.31 84 SER A N 1
ATOM 720 C CA . SER A 1 84 ? 1.362 20.667 1.112 1.00 75.31 84 SER A CA 1
ATOM 721 C C . SER A 1 84 ? 2.639 21.233 0.486 1.00 75.31 84 SER A C 1
ATOM 723 O O . SER A 1 84 ? 2.875 21.063 -0.708 1.00 75.31 84 SER A O 1
ATOM 725 N N . LYS A 1 85 ? 3.506 21.847 1.301 1.00 77.38 85 LYS A N 1
ATOM 726 C CA . LYS A 1 85 ? 4.783 22.420 0.844 1.00 77.38 85 LYS A CA 1
ATOM 727 C C . LYS A 1 85 ? 5.821 21.364 0.452 1.00 77.38 85 LYS A C 1
ATOM 729 O O . LYS A 1 85 ? 6.714 21.656 -0.343 1.00 77.38 85 LYS A O 1
ATOM 734 N N . SER A 1 86 ? 5.757 20.153 1.010 1.00 66.56 86 SER A N 1
ATOM 735 C CA . SER A 1 86 ? 6.671 19.064 0.639 1.00 66.56 86 SER A CA 1
ATOM 736 C C . SER A 1 86 ? 6.256 18.380 -0.666 1.00 66.56 86 SER A C 1
ATOM 738 O O . SER A 1 86 ? 7.126 18.002 -1.452 1.00 66.56 86 SER A O 1
ATOM 740 N N . CYS A 1 87 ? 4.950 18.301 -0.948 1.00 60.00 87 CYS A N 1
ATOM 741 C CA . CYS A 1 87 ? 4.427 17.761 -2.205 1.00 60.00 87 CYS A CA 1
ATOM 742 C C . CYS A 1 87 ? 4.837 18.590 -3.431 1.00 60.00 87 CYS A C 1
ATOM 744 O O . CYS A 1 87 ? 5.108 18.014 -4.483 1.00 60.00 87 CYS A O 1
ATOM 746 N N . GLU A 1 88 ? 4.971 19.914 -3.294 1.00 58.75 88 GLU A N 1
ATOM 747 C CA . GLU A 1 88 ? 5.445 20.792 -4.378 1.00 58.75 88 GLU A CA 1
ATOM 748 C C . GLU A 1 88 ? 6.882 20.486 -4.833 1.00 58.75 88 GLU A C 1
ATOM 750 O O . GLU A 1 88 ? 7.237 20.762 -5.976 1.00 58.75 88 GLU A O 1
ATOM 755 N N . ARG A 1 89 ? 7.726 19.901 -3.972 1.00 54.41 89 ARG A N 1
ATOM 756 C CA . ARG A 1 89 ? 9.168 19.741 -4.244 1.00 54.41 89 ARG A CA 1
ATOM 757 C C . ARG A 1 89 ? 9.572 18.373 -4.790 1.00 54.41 89 ARG A C 1
ATOM 759 O O . ARG A 1 89 ? 10.742 18.181 -5.105 1.00 54.41 89 ARG A O 1
ATOM 766 N N . GLY A 1 90 ? 8.655 17.408 -4.856 1.00 53.88 90 GLY A N 1
ATOM 767 C CA . GLY A 1 90 ? 9.039 15.994 -4.912 1.00 53.88 90 GLY A CA 1
ATOM 768 C C . GLY A 1 90 ? 8.108 15.074 -5.684 1.00 53.88 90 GLY A C 1
ATOM 769 O O . GLY A 1 90 ? 8.080 13.877 -5.392 1.00 53.88 90 GLY A O 1
ATOM 770 N N . LEU A 1 91 ? 7.359 15.576 -6.668 1.00 58.31 91 LEU A N 1
ATOM 771 C CA . LEU A 1 91 ? 6.758 14.677 -7.651 1.00 58.31 91 LEU A CA 1
ATOM 772 C C . LEU A 1 91 ? 7.904 13.969 -8.382 1.00 58.31 91 LEU A C 1
ATOM 774 O O . LEU A 1 91 ? 8.582 14.572 -9.213 1.00 58.31 91 LEU A O 1
ATOM 778 N N . LYS A 1 92 ? 8.156 12.698 -8.036 1.00 58.09 92 LYS A N 1
ATOM 779 C CA . LYS A 1 92 ? 9.041 11.836 -8.823 1.00 58.09 92 LYS A CA 1
ATOM 780 C C . LYS A 1 92 ? 8.556 11.922 -10.264 1.00 58.09 92 LYS A C 1
ATOM 782 O O . LYS A 1 92 ? 7.423 11.539 -10.550 1.00 58.09 92 LYS A O 1
ATOM 787 N N . GLN A 1 93 ? 9.392 12.466 -11.140 1.00 58.50 93 GLN A N 1
ATOM 788 C CA . GLN A 1 93 ? 9.092 12.484 -12.559 1.00 58.50 93 GLN A CA 1
ATOM 789 C C . GLN A 1 93 ? 9.074 11.033 -13.021 1.00 58.50 93 GLN A C 1
ATOM 791 O O . GLN A 1 93 ? 10.081 10.327 -12.962 1.00 58.50 93 GLN A O 1
ATOM 796 N N . PHE A 1 94 ? 7.893 10.566 -13.404 1.00 58.81 94 PHE A N 1
ATOM 797 C CA . PHE A 1 94 ? 7.779 9.306 -14.106 1.00 58.81 94 PHE A CA 1
ATOM 798 C C . PHE A 1 94 ? 8.369 9.538 -15.492 1.00 58.81 94 PHE A C 1
ATOM 800 O O . PHE A 1 94 ? 7.947 10.437 -16.216 1.00 58.81 94 PHE A O 1
ATOM 807 N N . HIS A 1 95 ? 9.412 8.784 -15.822 1.00 64.94 95 HIS A N 1
ATOM 808 C CA . HIS A 1 95 ? 9.976 8.823 -17.158 1.00 64.94 95 HIS A CA 1
ATOM 809 C C . HIS A 1 95 ? 9.145 7.903 -18.047 1.00 64.94 95 HIS A C 1
ATOM 811 O O . HIS A 1 95 ? 9.167 6.687 -17.872 1.00 64.94 95 HIS A O 1
ATOM 817 N N . ASP A 1 96 ? 8.452 8.481 -19.025 1.00 72.50 96 ASP A N 1
ATOM 818 C CA . ASP A 1 96 ? 7.685 7.716 -20.021 1.00 72.50 96 ASP A CA 1
ATOM 819 C C . ASP A 1 96 ? 8.589 6.878 -20.940 1.00 72.50 96 ASP A C 1
ATOM 821 O O . ASP A 1 96 ? 8.134 5.980 -21.646 1.00 72.50 96 ASP A O 1
ATOM 825 N N . LYS A 1 97 ? 9.892 7.180 -20.950 1.00 73.00 97 LYS A N 1
ATOM 826 C CA . LYS A 1 97 ? 10.914 6.469 -21.715 1.00 73.00 97 LYS A CA 1
ATOM 827 C C . LYS A 1 97 ? 12.020 6.011 -20.782 1.00 73.00 97 LYS A C 1
ATOM 829 O O . LYS A 1 97 ? 12.520 6.788 -19.972 1.00 73.00 97 LYS A O 1
ATOM 834 N N . GLN A 1 98 ? 12.429 4.757 -20.929 1.00 78.19 98 GLN A N 1
ATOM 835 C CA . GLN A 1 98 ? 13.560 4.224 -20.186 1.00 78.19 98 GLN A CA 1
ATOM 836 C C . GLN A 1 98 ? 14.847 4.939 -20.615 1.00 78.19 98 GLN A C 1
ATOM 838 O O . GLN A 1 98 ? 15.203 4.947 -21.794 1.00 78.19 98 GLN A O 1
ATOM 843 N N . THR A 1 99 ? 15.561 5.528 -19.658 1.00 84.31 99 THR A N 1
ATOM 844 C CA . THR A 1 99 ? 16.898 6.075 -19.904 1.00 84.31 99 THR A CA 1
ATOM 845 C C . THR A 1 99 ? 17.887 4.919 -19.974 1.00 84.31 99 THR A C 1
ATOM 847 O O . THR A 1 99 ? 18.102 4.222 -18.982 1.00 84.31 99 THR A O 1
ATOM 850 N N . VAL A 1 100 ? 18.495 4.705 -21.142 1.00 86.50 100 VAL A N 1
ATOM 851 C CA . VAL A 1 100 ? 19.530 3.680 -21.313 1.00 86.50 100 VAL A CA 1
ATOM 852 C C . VAL A 1 100 ? 20.817 4.170 -20.649 1.00 86.50 100 VAL A C 1
ATOM 854 O O . VAL A 1 100 ? 21.495 5.060 -21.159 1.00 86.50 100 VAL A O 1
ATOM 857 N N . THR A 1 101 ? 21.134 3.615 -19.482 1.00 90.75 101 THR A N 1
ATOM 858 C CA . THR A 1 101 ? 22.350 3.945 -18.730 1.00 90.75 101 THR A CA 1
ATOM 859 C C . THR A 1 101 ? 23.555 3.155 -19.245 1.00 90.75 101 THR A C 1
ATOM 861 O O . THR A 1 101 ? 23.410 2.141 -19.932 1.00 90.75 101 THR A O 1
ATOM 864 N N . LEU A 1 102 ? 24.768 3.590 -18.883 1.00 91.88 102 LEU A N 1
ATOM 865 C CA . LEU A 1 102 ? 25.998 2.840 -19.169 1.00 91.88 102 LEU A CA 1
ATOM 866 C C . LEU A 1 102 ? 25.974 1.433 -18.550 1.00 91.88 102 LEU A C 1
ATOM 868 O O . LEU A 1 102 ? 26.499 0.491 -19.140 1.00 91.88 102 LEU A O 1
ATOM 872 N N . ASP A 1 103 ? 25.338 1.286 -17.388 1.00 91.00 103 ASP A N 1
ATOM 873 C CA . ASP A 1 103 ? 25.152 -0.004 -16.724 1.00 91.00 103 ASP A CA 1
ATOM 874 C C . ASP A 1 103 ? 24.263 -0.945 -17.556 1.00 91.00 103 ASP A C 1
ATOM 876 O O . ASP A 1 103 ? 24.664 -2.069 -17.856 1.00 91.00 103 ASP A O 1
ATOM 880 N N . ILE A 1 104 ? 23.118 -0.453 -18.053 1.00 88.31 104 ILE A N 1
ATOM 881 C CA . ILE A 1 104 ? 22.243 -1.212 -18.963 1.00 88.31 104 ILE A CA 1
ATOM 882 C C . ILE A 1 104 ? 23.005 -1.616 -20.231 1.00 88.31 104 ILE A C 1
ATOM 884 O O . ILE A 1 104 ? 22.915 -2.769 -20.654 1.00 88.31 104 ILE A O 1
ATOM 88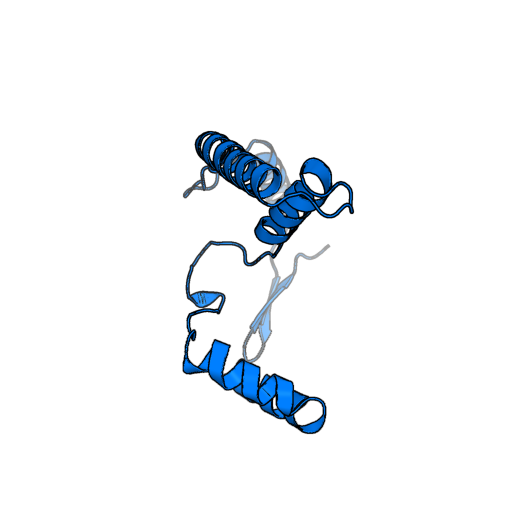8 N N . TRP A 1 105 ? 23.793 -0.708 -20.816 1.00 93.06 105 TRP A N 1
ATOM 889 C CA . TRP A 1 105 ? 24.645 -1.013 -21.970 1.00 93.06 105 TRP A CA 1
ATOM 890 C C . TRP A 1 105 ? 25.691 -2.088 -21.671 1.00 93.06 105 TRP A C 1
ATOM 892 O O . TRP A 1 105 ? 25.846 -3.022 -22.455 1.00 93.06 105 TRP A O 1
ATOM 902 N N . THR A 1 106 ? 26.386 -1.983 -20.538 1.00 93.25 106 THR A N 1
ATOM 903 C CA . THR A 1 106 ? 27.435 -2.930 -20.136 1.00 93.25 106 THR A CA 1
ATOM 904 C C . THR A 1 106 ? 26.850 -4.321 -19.913 1.00 93.25 106 THR A C 1
ATOM 906 O O . THR A 1 106 ? 27.367 -5.299 -20.453 1.00 93.25 106 THR A O 1
ATOM 909 N N . ASN A 1 107 ? 25.728 -4.404 -19.197 1.00 88.19 107 ASN A N 1
ATOM 910 C CA . ASN A 1 107 ? 25.020 -5.657 -18.951 1.00 88.19 107 ASN A CA 1
ATOM 911 C C . ASN A 1 107 ? 24.478 -6.264 -20.254 1.00 88.19 107 ASN A C 1
ATOM 913 O O . ASN A 1 107 ? 24.639 -7.461 -20.485 1.00 88.19 107 ASN A O 1
ATOM 917 N N . SER A 1 108 ? 23.923 -5.443 -21.151 1.00 87.19 108 SER A N 1
ATOM 918 C CA . SER A 1 108 ? 23.434 -5.895 -22.464 1.00 87.19 108 SER A CA 1
ATOM 919 C C . SER A 1 108 ? 24.569 -6.402 -23.357 1.00 87.19 108 SER A C 1
ATOM 921 O O . SER A 1 108 ? 24.438 -7.433 -24.013 1.00 87.19 108 SER A O 1
ATOM 923 N N . TYR A 1 109 ? 25.717 -5.723 -23.355 1.00 90.44 109 TYR A N 1
ATOM 924 C CA . TYR A 1 109 ? 26.898 -6.168 -24.091 1.00 90.44 109 TYR A CA 1
ATOM 925 C C . TYR A 1 109 ? 27.435 -7.497 -23.549 1.00 90.44 109 TYR A C 1
ATOM 927 O O . TYR A 1 109 ? 27.718 -8.405 -24.328 1.00 90.44 109 TYR A O 1
ATOM 935 N N . GLN A 1 110 ? 27.540 -7.646 -22.224 1.00 89.94 110 GLN A N 1
ATOM 936 C CA . GLN A 1 110 ? 27.943 -8.912 -21.607 1.00 89.94 110 GLN A CA 1
ATOM 937 C C . GLN A 1 110 ? 26.959 -10.039 -21.932 1.00 89.94 110 GLN A C 1
ATOM 939 O O . GLN A 1 110 ? 27.390 -11.149 -22.234 1.00 89.94 110 GLN A O 1
ATOM 944 N N . TRP A 1 111 ? 25.657 -9.752 -21.930 1.00 84.88 111 TRP A N 1
ATOM 945 C CA . TRP A 1 111 ? 24.610 -10.700 -22.302 1.00 84.88 111 TRP A CA 1
ATOM 946 C C . TRP A 1 111 ? 24.796 -11.244 -23.723 1.00 84.88 111 TRP A C 1
ATOM 948 O O . TRP A 1 111 ? 24.803 -12.459 -23.928 1.00 84.88 111 TRP A O 1
ATOM 958 N N . VAL A 1 112 ? 25.004 -10.345 -24.691 1.00 88.31 112 VAL A N 1
ATOM 959 C CA . VAL A 1 112 ? 25.262 -10.702 -26.095 1.00 88.31 112 VAL A CA 1
ATOM 960 C C . VAL A 1 112 ? 26.589 -11.445 -26.233 1.00 88.31 112 VAL A C 1
ATOM 962 O O . VAL A 1 112 ? 26.652 -12.475 -26.897 1.00 88.31 112 VAL A O 1
ATOM 965 N N . LYS A 1 113 ? 27.646 -10.972 -25.564 1.00 88.56 113 LYS A N 1
ATOM 966 C CA . LYS A 1 113 ? 28.977 -11.595 -25.590 1.00 88.56 113 LYS A CA 1
ATOM 967 C C . LYS A 1 113 ? 28.966 -13.026 -25.042 1.00 88.56 113 LYS A C 1
ATOM 969 O O . LYS A 1 113 ? 29.688 -13.873 -25.555 1.00 88.56 113 LYS A O 1
ATOM 974 N N . LEU A 1 114 ? 28.165 -13.290 -24.012 1.00 87.50 114 LEU A N 1
ATOM 975 C CA . LEU A 1 114 ? 27.986 -14.619 -23.418 1.00 87.50 114 LEU A CA 1
ATOM 976 C C . LEU A 1 114 ? 26.979 -15.489 -24.189 1.00 87.50 114 LEU A C 1
ATOM 978 O O . LEU A 1 114 ? 26.720 -16.613 -23.772 1.00 87.50 114 LEU A O 1
ATOM 982 N N . ASN A 1 115 ? 26.411 -14.983 -25.291 1.00 84.56 115 ASN A N 1
ATOM 983 C CA . ASN A 1 115 ? 25.392 -15.650 -26.102 1.00 84.56 115 ASN A CA 1
ATOM 984 C C . ASN A 1 115 ? 24.216 -16.191 -25.268 1.00 84.56 115 ASN A C 1
ATOM 986 O O . ASN A 1 115 ? 23.698 -17.284 -25.512 1.00 84.56 115 ASN A O 1
ATOM 990 N N . LYS A 1 116 ? 23.806 -15.433 -24.243 1.00 79.94 116 LYS A N 1
ATOM 991 C CA . LYS A 1 116 ? 22.688 -15.824 -23.384 1.00 79.94 116 LYS A CA 1
ATOM 992 C C . LYS A 1 116 ? 21.388 -15.699 -24.172 1.00 79.94 116 LYS A C 1
ATOM 994 O O . LYS A 1 116 ? 21.062 -14.634 -24.695 1.00 79.94 116 LYS A O 1
ATOM 999 N N . SER A 1 117 ? 20.633 -16.787 -24.254 1.00 78.56 117 SER A N 1
ATOM 1000 C CA . SER A 1 117 ? 19.309 -16.805 -24.876 1.00 78.56 117 SER A CA 1
ATOM 1001 C C . SER A 1 117 ? 18.246 -17.010 -23.809 1.00 78.56 117 SER A C 1
ATOM 1003 O O . SER A 1 117 ? 18.446 -17.745 -22.845 1.00 78.56 117 SER A O 1
ATOM 1005 N N . ILE A 1 118 ? 17.121 -16.320 -23.965 1.00 79.12 118 ILE A N 1
ATOM 1006 C CA . ILE A 1 118 ? 15.961 -16.536 -23.109 1.00 79.12 118 ILE A CA 1
ATOM 1007 C C . ILE A 1 118 ? 15.244 -17.770 -23.648 1.00 79.12 118 ILE A C 1
ATOM 1009 O O . ILE A 1 118 ? 14.824 -17.789 -24.805 1.00 79.12 118 ILE A O 1
ATOM 1013 N N . VAL A 1 119 ? 15.102 -18.792 -22.813 1.00 78.81 119 VAL A N 1
ATOM 1014 C CA . VAL A 1 119 ? 14.284 -19.964 -23.130 1.00 78.81 119 VAL A CA 1
ATOM 1015 C C . VAL A 1 119 ? 12.878 -19.679 -22.626 1.00 78.81 119 VAL A C 1
ATOM 1017 O O . VAL A 1 119 ? 12.718 -19.229 -21.495 1.00 78.81 119 VAL A O 1
ATOM 1020 N N . SER A 1 120 ? 11.857 -19.914 -23.449 1.00 79.88 120 SER A N 1
ATOM 1021 C CA . SER A 1 120 ? 10.464 -19.751 -23.022 1.00 79.88 120 SER A CA 1
ATOM 1022 C C . SER A 1 120 ? 9.689 -21.051 -23.156 1.00 79.88 120 SER A C 1
ATOM 1024 O O . SER A 1 120 ? 9.819 -21.744 -24.166 1.00 79.88 120 SER A O 1
ATOM 1026 N N . THR A 1 121 ? 8.871 -21.351 -22.152 1.00 77.50 121 THR A N 1
ATOM 1027 C CA . THR A 1 121 ? 7.976 -22.508 -22.128 1.00 77.50 121 THR A CA 1
ATOM 1028 C C . THR A 1 121 ? 6.542 -22.002 -22.051 1.00 77.50 121 THR A C 1
ATOM 1030 O O . THR A 1 121 ? 6.192 -21.228 -21.162 1.00 77.50 121 THR A O 1
ATOM 1033 N N . LYS A 1 122 ? 5.702 -22.419 -23.001 1.00 73.31 122 LYS A N 1
ATOM 1034 C CA . LYS A 1 122 ? 4.263 -22.133 -22.981 1.00 73.31 122 LYS A CA 1
ATOM 1035 C C . LYS A 1 122 ? 3.537 -23.203 -22.169 1.00 73.31 122 LYS A C 1
ATOM 1037 O O . LYS A 1 122 ? 3.547 -24.369 -22.551 1.00 73.31 122 LYS A O 1
ATOM 1042 N N . LEU A 1 123 ? 2.883 -22.782 -21.097 1.00 73.31 123 LEU A N 1
ATOM 1043 C CA . LEU A 1 123 ? 1.882 -23.546 -20.355 1.00 73.31 123 LEU A CA 1
ATOM 1044 C C . LEU A 1 123 ? 0.479 -23.125 -20.821 1.00 73.31 123 LEU A C 1
ATOM 1046 O O . LEU A 1 123 ? 0.324 -22.101 -21.487 1.00 73.31 123 LEU A O 1
ATOM 1050 N N . GLU A 1 124 ? -0.553 -23.904 -20.478 1.00 73.38 124 GLU A N 1
ATOM 1051 C CA . GLU A 1 124 ? -1.928 -23.732 -20.992 1.00 73.38 124 GLU A CA 1
ATOM 1052 C C . GLU A 1 124 ? -2.489 -22.302 -20.863 1.00 73.38 124 GLU A C 1
ATOM 1054 O O . GLU A 1 124 ? -3.279 -21.897 -21.710 1.00 73.38 124 GLU A O 1
ATOM 1059 N N . ASN A 1 125 ? -2.057 -21.522 -19.861 1.00 75.75 125 ASN A N 1
ATOM 1060 C CA . ASN A 1 125 ? -2.484 -20.129 -19.660 1.0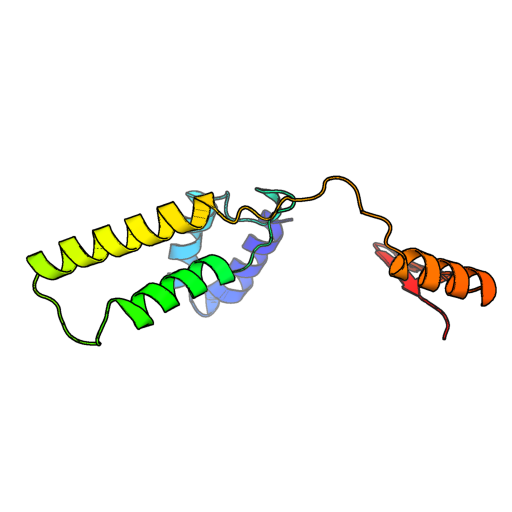0 75.75 125 ASN A CA 1
ATOM 1061 C C . ASN A 1 125 ? -1.336 -19.128 -19.416 1.00 75.75 125 ASN A C 1
ATOM 1063 O O . ASN A 1 125 ? -1.612 -17.949 -19.197 1.00 75.75 125 ASN A O 1
ATOM 1067 N N . GLU A 1 126 ? -0.069 -19.555 -19.436 1.00 73.00 126 GLU A N 1
ATOM 1068 C CA . GLU A 1 126 ? 1.076 -18.714 -19.045 1.00 73.00 126 GLU A CA 1
ATOM 1069 C C . GLU A 1 126 ? 2.317 -18.993 -19.909 1.00 73.00 126 GLU A C 1
ATOM 1071 O O . GLU A 1 126 ? 2.455 -20.061 -20.505 1.00 73.00 126 GLU A O 1
ATOM 1076 N N . ILE A 1 127 ? 3.224 -18.016 -20.003 1.00 77.56 127 ILE A N 1
ATOM 1077 C CA . ILE A 1 127 ? 4.532 -18.168 -20.652 1.00 77.56 127 ILE A CA 1
ATOM 1078 C C . ILE A 1 127 ? 5.597 -17.957 -19.582 1.00 77.56 127 ILE A C 1
ATOM 1080 O O . ILE A 1 127 ? 5.736 -16.851 -19.061 1.00 77.56 127 ILE A O 1
ATOM 1084 N N . GLU A 1 128 ? 6.352 -19.004 -19.272 1.00 79.88 128 GLU A N 1
ATOM 1085 C CA . GLU A 1 128 ? 7.500 -18.919 -18.374 1.00 79.88 128 GLU A CA 1
ATOM 1086 C C . GLU A 1 128 ? 8.761 -18.607 -19.180 1.00 79.88 128 GLU A C 1
ATOM 1088 O O . GLU A 1 128 ? 8.994 -19.202 -20.233 1.00 79.88 128 GLU A O 1
ATOM 1093 N N . PHE A 1 129 ? 9.580 -17.675 -18.689 1.00 78.06 129 PHE A N 1
ATOM 1094 C CA . PHE A 1 129 ? 10.864 -17.308 -19.285 1.00 78.06 129 PHE A CA 1
ATOM 1095 C C . PHE A 1 129 ? 11.994 -17.693 -18.330 1.00 78.06 129 PHE A C 1
ATOM 1097 O O . PHE A 1 129 ? 11.983 -17.305 -17.163 1.00 78.06 129 PHE A O 1
ATOM 1104 N N . TYR A 1 130 ? 12.992 -18.409 -18.837 1.00 75.56 130 TYR A N 1
ATOM 1105 C CA . TYR A 1 130 ? 14.169 -18.834 -18.091 1.00 75.56 130 TYR A CA 1
ATOM 1106 C C . TYR A 1 130 ? 15.431 -18.248 -18.707 1.00 75.56 130 TYR A C 1
ATOM 1108 O O . TYR A 1 130 ? 15.593 -18.194 -19.929 1.00 75.56 130 TYR A O 1
ATOM 1116 N N . ILE A 1 131 ? 16.350 -17.850 -17.832 1.00 70.56 131 ILE A N 1
ATOM 1117 C CA . ILE A 1 131 ? 17.714 -17.489 -18.197 1.00 70.56 131 ILE A CA 1
ATOM 1118 C C . ILE A 1 131 ? 18.575 -18.698 -17.819 1.00 70.56 131 ILE A C 1
ATOM 1120 O O . ILE A 1 131 ? 18.756 -18.933 -16.622 1.00 70.56 131 ILE A O 1
ATOM 1124 N N . PRO A 1 132 ? 19.048 -19.502 -18.786 1.00 62.59 132 PRO A N 1
ATOM 1125 C CA . PRO A 1 132 ? 19.956 -20.598 -18.484 1.00 62.59 132 PRO A CA 1
ATOM 1126 C C . PRO A 1 132 ? 21.218 -20.042 -17.807 1.00 62.59 132 PRO A C 1
ATOM 1128 O O . PRO A 1 132 ? 21.714 -18.979 -18.197 1.00 62.59 132 PRO A O 1
ATOM 1131 N N . ALA A 1 133 ? 21.654 -20.728 -16.744 1.00 60.88 133 ALA A N 1
ATOM 1132 C CA . ALA A 1 133 ? 22.796 -20.338 -15.916 1.00 60.88 133 ALA A CA 1
ATOM 1133 C C . ALA A 1 133 ? 24.088 -20.219 -16.738 1.00 60.88 133 ALA A C 1
ATOM 1135 O O . ALA A 1 133 ? 24.336 -21.124 -17.566 1.00 60.88 133 ALA A O 1
#

Secondary structure (DSSP, 8-state):
-HHHHHHHHHHHHTTT-HHHHHHHIIIIIIS-TT-SGGGSTT----THHHHHHHHHHHHHH--SS---HHHHHHHHHHHHHHHHHHHTT------SS----HHHHHHHHHHHHTT---EEEE-SS-EEEE---